Protein AF-A0A8H4RLB7-F1 (afdb_monomer)

Solvent-accessible surface area (backbone atoms only — not comparable to full-atom values): 8822 Å² total; per-residue (Å²): 132,84,79,80,75,86,75,84,78,80,78,77,74,73,74,80,73,88,63,70,92,77,76,86,76,58,80,71,75,76,51,73,96,65,85,70,62,65,67,68,67,42,69,56,89,73,98,67,77,95,64,56,72,68,59,51,50,52,48,21,56,51,44,59,72,72,59,52,53,87,44,74,44,78,42,74,79,39,52,44,62,87,58,67,42,89,83,70,60,84,34,57,24,38,35,31,18,66,37,64,76,37,45,75,58,24,92,67,62,70,45,76,45,73,51,58,54,92,83,51,73,74,62,85,87,59,83,74,80,79,80,126

Secondary structure (DSSP, 8-state):
-PP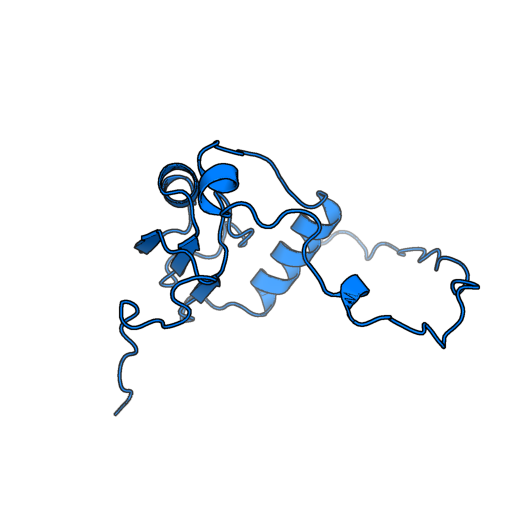PPPP-----PPP---S-S-----GGGGS-S--S-HHHHHTS-----SS-HHHHHHHHHHHHHH--TT--EEEES--S-----TT--S--EEEEES-HHHHTT-TT-SEEEE--TTT----TTS------

Nearest PDB structures (foldseek):
  8ys9-assembly2_B  TM=5.526E-01  e=8.013E-02 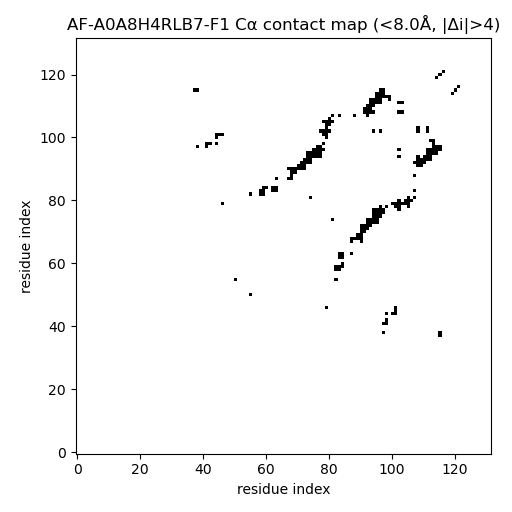 Rubellimicrobium thermophilum DSM 16684
  8ys9-assembly1_A  TM=5.184E-01  e=1.266E-01  Rubellimicrobium thermophilum DSM 16684
  3q87-assembly1_B  TM=6.410E-01  e=2.562E+00  Encephalitozoon cuniculi
  1r8y-assembly1_A  TM=4.074E-01  e=5.335E-01  Mus musculus
  4hg2-assembly1_A  TM=5.159E-01  e=1.518E+00  Anaeromyxobacter dehalogenans 2CP-C

Foldseek 3Di:
DDDDPDDPPPPPPDPDPPDDPDDDDDPCNPPDPDPDDCLVVQVDADPDDPDDPVVLVVVQVVCVVPPDLAAAEEAEQDFLEPSHHPPNPHHAYEYEHQYPVGVVNYPRHPYYDHDDCVVPVDDPVDDDPPPD

Sequence (132 aa):
MPSPPPQNIKINLLPRPLYSTNITYNPSSFSRIDETSDAAWYSQLRFVQHIDDGAISALKSYYSEIIKSYHRVLDLCSCWVSRLPPSLKSSTMIEIGMNARELEKNPHLAKFFVKDLNLNPEFKEIETEKHG

Mean predicted aligned error: 9.93 Å

pLDDT: mean 83.25, std 13.04, range [37.25, 95.06]

Organism: NCBI:txid354080

Structure (mmCIF, N/CA/C/O backbone):
data_AF-A0A8H4RLB7-F1
#
_entry.id   AF-A0A8H4RLB7-F1
#
loop_
_atom_site.group_PDB
_atom_site.id
_atom_site.type_symbol
_atom_site.label_atom_id
_atom_site.label_alt_id
_atom_site.label_comp_id
_atom_site.label_asym_id
_atom_site.label_entity_id
_atom_site.label_seq_id
_atom_site.pdbx_PDB_ins_code
_atom_site.Cartn_x
_atom_site.Cartn_y
_atom_site.Cartn_z
_atom_site.occupancy
_atom_site.B_iso_or_equiv
_atom_site.auth_seq_id
_atom_site.auth_comp_id
_atom_site.auth_asym_id
_atom_site.auth_atom_id
_atom_site.pdbx_PDB_model_num
ATOM 1 N N . MET A 1 1 ? -5.150 -7.156 33.703 1.00 45.84 1 MET A N 1
ATOM 2 C CA . MET A 1 1 ? -3.912 -7.963 33.635 1.00 45.84 1 MET A CA 1
ATOM 3 C C . MET A 1 1 ? -2.726 -7.012 33.663 1.00 45.84 1 MET A C 1
ATOM 5 O O . MET A 1 1 ? -2.854 -5.957 33.050 1.00 45.84 1 MET A O 1
ATOM 9 N N . PRO A 1 2 ? -1.635 -7.318 34.381 1.00 52.47 2 PRO A N 1
ATOM 10 C CA . PRO A 1 2 ? -0.442 -6.481 34.356 1.00 52.47 2 PRO A CA 1
ATOM 11 C C . PRO A 1 2 ? 0.256 -6.590 32.994 1.00 52.47 2 PRO A C 1
ATOM 13 O O . PRO A 1 2 ? 0.268 -7.658 32.381 1.00 52.47 2 PRO A O 1
ATOM 16 N N . SER A 1 3 ? 0.799 -5.473 32.516 1.00 49.44 3 SER A N 1
ATOM 17 C CA . SER A 1 3 ? 1.577 -5.391 31.278 1.00 49.44 3 SER A CA 1
ATOM 18 C C . SER A 1 3 ? 2.812 -6.296 31.366 1.00 49.44 3 SER A C 1
ATOM 20 O O . SER A 1 3 ? 3.439 -6.340 32.430 1.00 49.44 3 SER A O 1
ATOM 22 N N . PRO A 1 4 ? 3.200 -7.001 30.288 1.00 57.47 4 PRO A N 1
ATOM 23 C CA . PRO A 1 4 ? 4.461 -7.725 30.283 1.00 57.47 4 PRO A CA 1
ATOM 24 C C . PRO A 1 4 ? 5.627 -6.738 30.474 1.00 57.47 4 PRO A C 1
ATOM 26 O O . PRO A 1 4 ? 5.555 -5.603 29.991 1.00 57.47 4 PRO A O 1
ATOM 29 N N . PRO A 1 5 ? 6.689 -7.138 31.194 1.00 58.44 5 PRO A N 1
ATOM 30 C CA . PRO A 1 5 ? 7.851 -6.288 31.403 1.00 58.44 5 PRO A CA 1
ATOM 31 C C . PRO A 1 5 ? 8.516 -5.948 30.059 1.00 58.44 5 PRO A C 1
ATOM 33 O O . PRO A 1 5 ? 8.471 -6.766 29.133 1.00 58.44 5 PRO A O 1
ATOM 36 N N . PRO A 1 6 ? 9.141 -4.762 29.935 1.00 55.97 6 PRO A N 1
ATOM 37 C CA . PRO A 1 6 ? 9.839 -4.372 28.718 1.00 55.97 6 PRO A CA 1
ATOM 38 C C . PRO A 1 6 ? 10.917 -5.409 28.394 1.00 55.97 6 PRO A C 1
ATOM 40 O O . PRO A 1 6 ? 11.804 -5.686 29.203 1.00 55.97 6 PRO A O 1
ATOM 43 N N . GLN A 1 7 ? 10.813 -6.020 27.215 1.00 67.94 7 GLN A N 1
ATOM 44 C CA . GLN A 1 7 ? 11.820 -6.960 26.746 1.00 67.94 7 GLN A CA 1
ATOM 45 C C . GLN A 1 7 ? 13.086 -6.187 26.384 1.00 67.94 7 GLN A C 1
ATOM 47 O O . GLN A 1 7 ? 13.047 -5.215 25.632 1.00 67.94 7 GLN A O 1
ATOM 52 N N . ASN A 1 8 ? 14.220 -6.634 26.918 1.00 61.41 8 ASN A N 1
ATOM 53 C CA . ASN A 1 8 ? 15.531 -6.105 26.573 1.00 61.41 8 ASN A CA 1
ATOM 54 C C . ASN A 1 8 ? 15.884 -6.587 25.155 1.00 61.41 8 ASN A C 1
ATOM 56 O O . ASN A 1 8 ? 16.453 -7.666 24.977 1.00 61.41 8 ASN A O 1
ATOM 60 N N . ILE A 1 9 ? 15.476 -5.827 24.135 1.00 66.81 9 ILE A N 1
ATOM 61 C CA . ILE A 1 9 ? 15.774 -6.144 22.736 1.00 66.81 9 ILE A CA 1
ATOM 62 C C . ILE A 1 9 ? 17.279 -5.977 22.545 1.00 66.81 9 ILE A C 1
ATOM 64 O O . ILE A 1 9 ? 17.805 -4.867 22.467 1.00 66.81 9 ILE A O 1
ATOM 68 N N . LYS A 1 10 ? 17.993 -7.099 22.479 1.00 62.81 10 LYS A N 1
ATOM 69 C CA . LYS A 1 10 ? 19.412 -7.111 22.142 1.00 62.81 10 LYS A CA 1
ATOM 70 C C . LYS A 1 10 ? 19.534 -6.844 20.642 1.00 62.81 10 LYS A C 1
ATOM 72 O O . LYS A 1 10 ? 19.401 -7.756 19.830 1.00 62.81 10 LYS A O 1
ATOM 77 N N . ILE A 1 11 ? 19.725 -5.579 20.275 1.00 66.31 11 ILE A N 1
ATOM 78 C CA . ILE A 1 11 ? 19.933 -5.183 18.882 1.00 66.31 11 ILE A CA 1
ATOM 79 C C . ILE A 1 11 ? 21.322 -5.674 18.467 1.00 66.31 11 ILE A C 1
ATOM 81 O O . ILE A 1 11 ? 22.336 -5.038 18.751 1.00 66.31 11 ILE A O 1
ATOM 85 N N . ASN A 1 12 ? 21.377 -6.823 17.797 1.00 65.75 12 ASN A N 1
ATOM 86 C CA . ASN A 1 12 ? 22.564 -7.227 17.055 1.00 65.75 12 ASN A CA 1
ATOM 87 C C . ASN A 1 12 ? 22.601 -6.392 15.776 1.00 65.75 12 ASN A C 1
ATOM 89 O O . ASN A 1 12 ? 22.102 -6.817 14.734 1.00 65.75 12 ASN A O 1
ATOM 93 N N . LEU A 1 13 ? 23.141 -5.176 15.876 1.00 65.75 13 LEU A N 1
ATOM 94 C CA . LEU A 1 13 ? 23.435 -4.375 14.696 1.00 65.75 13 LEU A CA 1
ATOM 95 C C . LEU A 1 13 ? 24.331 -5.221 13.793 1.00 65.75 13 LEU A C 1
ATOM 97 O O . LEU A 1 13 ? 25.408 -5.654 14.210 1.00 65.75 13 LEU A O 1
ATOM 101 N N . LEU A 1 14 ? 23.872 -5.478 12.567 1.00 69.06 14 LEU A N 1
ATOM 102 C CA . LEU A 1 14 ? 24.756 -6.020 11.547 1.00 69.06 14 LEU A CA 1
ATOM 103 C C . LEU A 1 14 ? 25.980 -5.090 11.467 1.00 69.06 14 LEU A C 1
ATOM 105 O O . LEU A 1 14 ? 25.807 -3.866 11.553 1.00 69.06 14 LEU A O 1
ATOM 109 N N . PRO A 1 15 ? 27.209 -5.630 11.342 1.00 72.44 15 PRO A N 1
ATOM 110 C CA . PRO A 1 15 ? 28.388 -4.808 11.119 1.00 72.44 15 PRO A CA 1
ATOM 111 C C . PRO A 1 15 ? 28.085 -3.837 9.986 1.00 72.44 15 PRO A C 1
ATOM 113 O O . PRO A 1 15 ? 27.475 -4.240 8.991 1.00 72.44 15 PRO A O 1
ATOM 116 N N . ARG A 1 16 ? 28.473 -2.564 10.152 1.00 66.62 16 ARG A N 1
ATOM 117 C CA . ARG A 1 16 ? 28.280 -1.548 9.114 1.00 66.62 16 ARG A CA 1
ATOM 118 C C . ARG A 1 16 ? 28.704 -2.165 7.778 1.00 66.62 16 ARG A C 1
ATOM 120 O O . ARG A 1 16 ? 29.844 -2.632 7.700 1.00 66.62 16 ARG A O 1
ATOM 127 N N . PRO A 1 17 ? 27.815 -2.219 6.772 1.00 66.88 17 PRO A N 1
ATOM 128 C CA . PRO A 1 17 ? 28.145 -2.867 5.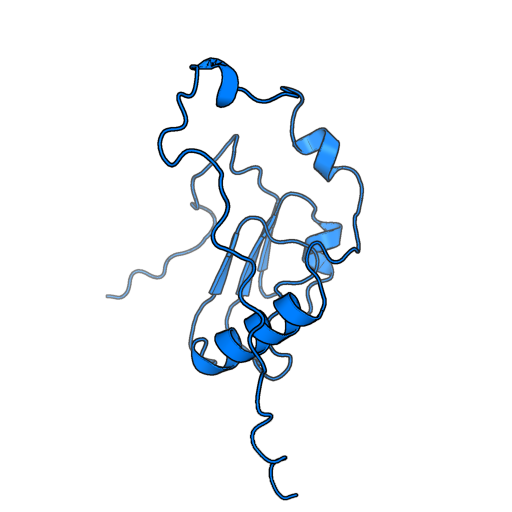521 1.00 66.88 17 PRO A CA 1
ATOM 129 C C . PRO A 1 17 ? 29.446 -2.281 4.977 1.00 66.88 17 PRO A C 1
ATOM 131 O O . PRO A 1 17 ? 29.576 -1.063 4.865 1.00 66.88 17 PRO A O 1
ATOM 134 N N . LEU A 1 18 ? 30.400 -3.148 4.632 1.00 68.62 18 LEU A N 1
ATOM 135 C CA . LEU A 1 18 ? 31.656 -2.760 3.980 1.00 68.62 18 LEU A CA 1
ATOM 136 C C . LEU A 1 18 ? 31.439 -2.342 2.512 1.00 68.62 18 LEU A C 1
ATOM 138 O O . LEU A 1 18 ? 32.399 -2.212 1.756 1.00 68.62 18 LEU A O 1
ATOM 142 N N . TYR A 1 19 ? 30.185 -2.162 2.088 1.00 67.94 19 TYR A N 1
ATOM 143 C CA . TYR A 1 19 ? 29.861 -1.650 0.766 1.00 67.94 19 TYR A CA 1
ATOM 144 C C . TYR A 1 19 ? 30.392 -0.224 0.629 1.00 67.94 19 TYR A C 1
ATOM 146 O O . TYR A 1 19 ? 30.288 0.591 1.549 1.00 67.94 19 TYR A O 1
ATOM 154 N N . SER A 1 20 ? 30.963 0.070 -0.538 1.00 70.38 20 SER A N 1
ATOM 155 C CA . SER A 1 20 ? 31.378 1.425 -0.890 1.00 70.38 20 SER A CA 1
ATOM 156 C C . SER A 1 20 ? 30.215 2.394 -0.677 1.00 70.38 20 SER A C 1
ATOM 158 O O . SER A 1 20 ? 29.111 2.164 -1.167 1.00 70.38 20 SER A O 1
ATOM 160 N N . THR A 1 21 ? 30.464 3.501 0.023 1.00 73.19 21 THR A N 1
ATOM 161 C CA . THR A 1 21 ? 29.492 4.599 0.144 1.00 73.19 21 THR A CA 1
ATOM 162 C C . THR A 1 21 ? 29.322 5.361 -1.169 1.00 73.19 21 THR A C 1
ATOM 164 O O . THR A 1 21 ? 28.343 6.081 -1.333 1.00 73.19 21 THR A O 1
ATOM 167 N N . ASN A 1 22 ? 30.262 5.196 -2.102 1.00 78.94 22 ASN A N 1
ATOM 168 C CA . ASN A 1 22 ? 30.175 5.714 -3.459 1.00 78.94 22 ASN A CA 1
ATOM 169 C C . ASN A 1 22 ? 29.765 4.574 -4.387 1.00 78.94 22 ASN A C 1
ATOM 171 O O . ASN A 1 22 ? 30.587 3.724 -4.741 1.00 78.94 22 ASN A O 1
ATOM 175 N N . ILE A 1 23 ? 28.488 4.553 -4.754 1.00 82.31 23 ILE A N 1
ATOM 176 C CA . ILE A 1 23 ? 27.963 3.665 -5.786 1.00 82.31 23 ILE A CA 1
ATOM 177 C C . ILE A 1 23 ? 27.787 4.511 -7.044 1.00 82.31 23 ILE A C 1
ATOM 179 O O . ILE A 1 23 ? 26.992 5.449 -7.061 1.00 82.31 23 ILE A O 1
ATOM 183 N N . THR A 1 24 ? 28.548 4.198 -8.091 1.00 87.69 24 THR A N 1
ATOM 184 C CA . THR A 1 24 ? 28.361 4.817 -9.406 1.00 87.69 24 THR A CA 1
ATOM 185 C C . THR A 1 24 ? 27.291 4.037 -10.152 1.00 87.69 24 THR A C 1
ATOM 187 O O . THR A 1 24 ? 27.521 2.898 -10.554 1.00 87.69 24 THR A O 1
ATOM 190 N N . TYR A 1 25 ? 26.127 4.647 -10.345 1.00 88.62 25 TYR A N 1
ATOM 191 C CA . TYR A 1 25 ? 25.055 4.070 -11.150 1.00 88.62 25 TYR A CA 1
ATOM 192 C C . TYR A 1 25 ? 25.214 4.495 -12.610 1.00 88.62 25 TYR A C 1
ATOM 194 O O . TYR A 1 25 ? 25.462 5.666 -12.900 1.00 88.62 25 TYR A O 1
ATOM 202 N N . ASN A 1 26 ? 25.058 3.552 -13.536 1.00 92.31 26 ASN A N 1
ATOM 203 C CA . ASN A 1 26 ? 24.853 3.893 -14.943 1.00 92.31 26 ASN A CA 1
ATOM 204 C C . ASN A 1 26 ? 23.357 4.209 -15.173 1.00 92.31 26 ASN A C 1
ATOM 206 O O . ASN A 1 26 ? 22.517 3.764 -14.388 1.00 92.31 26 ASN A O 1
ATOM 210 N N . PRO A 1 27 ? 22.983 4.947 -16.233 1.00 91.88 27 PRO A N 1
ATOM 211 C CA . PRO A 1 27 ? 21.574 5.223 -16.519 1.00 91.88 27 PRO A CA 1
ATOM 212 C C . PRO A 1 27 ? 20.705 3.962 -16.635 1.00 91.88 27 PRO A C 1
ATOM 214 O O . PRO A 1 27 ? 19.566 3.964 -16.178 1.00 91.88 27 PRO A O 1
ATOM 217 N N . SER A 1 28 ? 21.251 2.863 -17.167 1.00 91.44 28 SER A N 1
ATOM 218 C CA . SER A 1 28 ? 20.534 1.589 -17.292 1.00 91.44 28 SER A CA 1
ATOM 219 C C . SER A 1 28 ? 20.294 0.872 -15.958 1.00 91.44 28 SER A C 1
ATOM 221 O O . SER A 1 28 ? 19.462 -0.025 -15.903 1.00 91.44 28 SER A O 1
ATOM 223 N N . SER A 1 29 ? 20.941 1.289 -14.862 1.00 91.12 29 SER A N 1
ATOM 224 C CA . SER A 1 29 ? 20.692 0.768 -13.507 1.00 91.12 29 SER A CA 1
ATOM 225 C C . SER A 1 29 ? 19.302 1.150 -13.000 1.00 91.12 29 SER A C 1
ATOM 227 O O . SER A 1 29 ? 18.818 0.564 -12.037 1.00 91.12 29 SER A O 1
ATOM 229 N N . PHE A 1 30 ? 18.676 2.140 -13.641 1.00 91.12 30 PHE A N 1
ATOM 230 C CA . PHE A 1 30 ? 17.332 2.620 -13.337 1.00 91.12 30 PHE A CA 1
ATOM 231 C C . PHE A 1 30 ? 16.290 2.152 -14.362 1.00 91.12 30 PHE A C 1
ATOM 233 O O . PHE A 1 30 ? 15.118 2.504 -14.241 1.00 91.12 30 PHE A O 1
ATOM 240 N N . SER A 1 31 ? 16.698 1.381 -15.375 1.00 92.00 31 SER A N 1
ATOM 241 C CA . SER A 1 31 ? 15.777 0.768 -16.333 1.00 92.00 31 SER A CA 1
ATOM 242 C C . SER A 1 31 ? 15.092 -0.447 -15.714 1.00 92.00 31 SER A C 1
ATOM 244 O O . SER A 1 31 ? 15.671 -1.135 -14.867 1.00 92.00 31 SER A O 1
ATOM 246 N N . ARG A 1 32 ? 13.860 -0.740 -16.146 1.00 90.12 32 ARG A N 1
ATOM 247 C CA . ARG A 1 32 ? 13.192 -1.972 -15.731 1.00 90.12 32 ARG A CA 1
ATOM 248 C C . ARG A 1 32 ? 13.887 -3.153 -16.408 1.00 90.12 32 ARG A C 1
ATOM 250 O O . ARG A 1 32 ? 14.282 -3.086 -17.568 1.00 90.12 32 ARG A O 1
ATOM 257 N N . ILE A 1 33 ? 14.040 -4.249 -15.670 1.00 91.88 33 ILE A N 1
ATOM 258 C CA . ILE A 1 33 ? 14.502 -5.524 -16.246 1.00 91.88 33 ILE A CA 1
ATOM 259 C C . ILE A 1 33 ? 13.404 -6.123 -17.139 1.00 91.88 33 ILE A C 1
ATOM 261 O O . ILE A 1 33 ? 13.696 -6.839 -18.093 1.00 91.88 33 ILE A O 1
ATOM 265 N N . ASP A 1 34 ? 12.150 -5.804 -16.827 1.00 92.31 34 ASP A N 1
ATOM 266 C CA . ASP A 1 34 ? 10.957 -6.246 -17.529 1.00 92.31 34 ASP A CA 1
ATOM 267 C C . ASP A 1 34 ? 10.072 -5.029 -17.836 1.00 92.31 34 ASP A C 1
ATOM 269 O O . ASP A 1 34 ? 9.606 -4.342 -16.927 1.00 92.31 34 ASP A O 1
ATOM 273 N N . GLU A 1 35 ? 9.886 -4.750 -19.125 1.00 92.19 35 GLU A N 1
ATOM 274 C CA . GLU A 1 35 ? 9.049 -3.656 -19.639 1.00 92.19 35 GLU A CA 1
ATOM 275 C C . GLU A 1 35 ? 7.616 -4.126 -19.961 1.00 92.19 35 GLU A C 1
ATOM 277 O O . GLU A 1 35 ? 6.828 -3.385 -20.554 1.00 92.19 35 GLU A O 1
ATOM 282 N N . THR A 1 36 ? 7.256 -5.372 -19.623 1.00 93.38 36 THR A N 1
ATOM 283 C CA . THR A 1 36 ? 5.877 -5.842 -19.777 1.00 93.38 36 THR A CA 1
ATOM 284 C C . THR A 1 36 ? 4.927 -5.062 -18.869 1.00 93.38 36 THR A C 1
ATOM 286 O O . THR A 1 36 ? 5.303 -4.496 -17.845 1.00 93.38 36 THR A O 1
ATOM 289 N N . SER A 1 37 ? 3.657 -4.998 -19.271 1.00 92.81 37 SER A N 1
ATOM 290 C CA . SER A 1 37 ? 2.648 -4.269 -18.506 1.00 92.81 37 SER A CA 1
ATOM 291 C C . SER A 1 37 ? 2.414 -4.915 -17.141 1.00 92.81 37 SER A C 1
ATOM 293 O O . SER A 1 37 ? 2.091 -6.103 -17.058 1.00 92.81 37 SER A O 1
ATOM 295 N N . ASP A 1 38 ? 2.432 -4.093 -16.090 1.00 90.56 38 ASP A N 1
ATOM 296 C CA . ASP A 1 38 ? 2.089 -4.494 -14.723 1.00 90.56 38 ASP A CA 1
ATOM 297 C C . ASP A 1 38 ? 0.703 -5.177 -14.654 1.00 90.56 38 ASP A C 1
ATOM 299 O O . ASP A 1 38 ? 0.489 -6.075 -13.840 1.00 90.56 38 ASP A O 1
ATOM 303 N N . ALA A 1 39 ? -0.236 -4.848 -15.553 1.00 91.81 39 ALA A N 1
ATOM 304 C CA . ALA A 1 39 ? -1.545 -5.503 -15.627 1.00 91.81 39 ALA A CA 1
ATOM 305 C C . ALA A 1 39 ? -1.447 -7.031 -15.808 1.00 91.81 39 ALA A C 1
ATOM 307 O O . ALA A 1 39 ? -2.252 -7.773 -15.241 1.00 91.81 39 ALA A O 1
ATOM 308 N N . ALA A 1 40 ? -0.446 -7.519 -16.550 1.00 92.19 40 ALA A N 1
ATOM 309 C CA . ALA A 1 40 ? -0.206 -8.953 -16.691 1.00 92.19 40 ALA A CA 1
ATOM 310 C C . ALA A 1 40 ? 0.192 -9.570 -15.344 1.00 92.19 40 ALA A C 1
ATOM 312 O O . ALA A 1 40 ? -0.351 -10.606 -14.951 1.00 92.19 40 ALA A O 1
ATOM 313 N N . TRP A 1 41 ? 1.068 -8.896 -14.596 1.00 88.94 41 TRP A N 1
ATOM 314 C CA . TRP A 1 41 ? 1.485 -9.324 -13.266 1.00 88.94 41 TRP A CA 1
ATOM 315 C C . TRP A 1 41 ? 0.312 -9.367 -12.280 1.00 88.94 41 TRP A C 1
ATOM 317 O O . TRP A 1 41 ? 0.149 -10.369 -11.581 1.00 88.94 41 TRP A O 1
ATOM 327 N N . TYR A 1 42 ? -0.533 -8.333 -12.250 1.00 90.31 42 TYR A N 1
ATOM 328 C CA . TYR A 1 42 ? -1.676 -8.222 -11.330 1.00 90.31 42 TYR A CA 1
ATOM 329 C C . TYR A 1 42 ? -2.924 -9.013 -11.756 1.00 90.31 42 TYR A C 1
ATOM 331 O O . TYR A 1 42 ? -3.894 -9.080 -11.000 1.00 90.31 42 TYR A O 1
ATOM 339 N N . SER A 1 43 ? -2.907 -9.671 -12.920 1.00 90.25 43 SER A N 1
ATOM 340 C CA . SER A 1 43 ? -3.999 -10.557 -13.357 1.00 90.25 43 SER A CA 1
ATOM 341 C C . SER A 1 43 ? -4.173 -11.794 -12.462 1.00 90.25 43 SER A C 1
ATOM 343 O O . SER A 1 43 ? -5.273 -12.337 -12.344 1.00 90.25 43 SER A O 1
ATOM 345 N N . GLN A 1 44 ? -3.092 -12.231 -11.809 1.00 90.69 44 GLN A N 1
ATOM 346 C CA . GLN A 1 44 ? -3.075 -13.371 -10.896 1.00 90.69 44 GLN A CA 1
ATOM 347 C C . GLN A 1 44 ? -3.279 -12.911 -9.452 1.00 90.69 44 GLN A C 1
ATOM 349 O O . GLN A 1 44 ? -2.573 -12.024 -8.973 1.00 90.69 44 GLN A O 1
ATOM 354 N N . LEU A 1 45 ? -4.206 -13.567 -8.750 1.00 89.62 45 LEU A N 1
ATOM 355 C CA . LEU A 1 45 ? -4.481 -13.313 -7.335 1.00 89.62 45 LEU A CA 1
ATOM 356 C C . LEU A 1 45 ? -3.327 -13.794 -6.461 1.00 89.62 45 LEU A C 1
ATOM 358 O O . LEU A 1 45 ? -2.863 -14.926 -6.600 1.00 89.62 45 LEU A O 1
ATOM 362 N N . ARG A 1 46 ? -2.919 -12.967 -5.505 1.00 86.62 46 ARG A N 1
ATOM 363 C CA . ARG A 1 46 ? -1.871 -13.271 -4.536 1.00 86.62 46 ARG A CA 1
ATOM 364 C C . ARG A 1 46 ? -2.345 -12.937 -3.128 1.00 86.62 46 ARG A C 1
ATOM 366 O O . ARG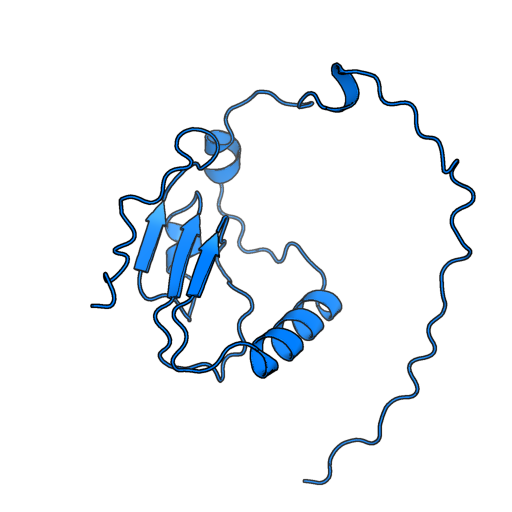 A 1 46 ? -2.073 -11.875 -2.577 1.00 86.62 46 ARG A O 1
ATOM 373 N N . PHE A 1 47 ? -2.985 -13.914 -2.492 1.00 85.31 47 PHE A N 1
ATOM 374 C CA . PHE A 1 47 ? -3.320 -13.857 -1.067 1.00 85.31 47 PHE A CA 1
ATOM 375 C C . PHE A 1 47 ? -2.115 -14.225 -0.194 1.00 85.31 47 PHE A C 1
ATOM 377 O O . PHE A 1 47 ? -2.138 -15.199 0.556 1.00 85.31 47 PHE A O 1
ATOM 384 N N . VAL A 1 48 ? -1.031 -13.465 -0.338 1.00 85.81 48 VAL A N 1
ATOM 385 C CA . VAL A 1 48 ? 0.222 -13.664 0.399 1.00 85.81 48 VAL A CA 1
ATOM 386 C C . VAL A 1 48 ? 0.576 -12.421 1.200 1.00 85.81 48 VAL A C 1
ATOM 388 O O . VAL A 1 48 ? 0.124 -11.317 0.896 1.00 85.81 48 VAL A O 1
ATOM 391 N N . GLN A 1 49 ? 1.398 -12.603 2.230 1.00 85.75 49 GLN A N 1
ATOM 392 C CA . GLN A 1 49 ? 2.068 -11.493 2.893 1.00 85.75 49 GLN A CA 1
ATOM 393 C C . GLN A 1 49 ? 3.396 -11.227 2.184 1.00 85.75 49 GLN A C 1
ATOM 395 O O . GLN A 1 49 ? 4.195 -12.139 1.993 1.00 85.75 49 GLN A O 1
ATOM 400 N N . HIS A 1 50 ? 3.624 -9.976 1.790 1.00 86.56 50 HIS A N 1
ATOM 401 C CA . HIS A 1 50 ? 4.859 -9.548 1.118 1.00 86.56 50 HIS A CA 1
ATOM 402 C C . HIS A 1 50 ? 5.965 -9.105 2.086 1.00 86.56 50 HIS A C 1
ATOM 404 O O . HIS A 1 50 ? 7.060 -8.762 1.653 1.00 86.56 50 HIS A O 1
ATOM 410 N N . ILE A 1 51 ? 5.672 -9.095 3.385 1.00 90.19 51 ILE A N 1
ATOM 411 C CA . ILE A 1 51 ? 6.592 -8.744 4.466 1.00 90.19 51 ILE A CA 1
ATOM 412 C C . ILE A 1 51 ? 6.429 -9.755 5.603 1.00 90.19 51 ILE A C 1
ATOM 414 O O . ILE A 1 51 ? 5.379 -10.391 5.712 1.00 90.19 51 ILE A O 1
ATOM 418 N N . ASP A 1 52 ? 7.459 -9.908 6.430 1.00 92.94 52 ASP A N 1
ATOM 419 C CA . ASP A 1 52 ? 7.445 -10.843 7.553 1.00 92.94 52 ASP A CA 1
ATOM 420 C C . ASP A 1 52 ? 6.538 -10.384 8.709 1.00 92.94 52 ASP A C 1
ATOM 422 O O . ASP A 1 52 ? 6.143 -9.219 8.815 1.00 92.94 52 ASP A O 1
ATOM 426 N N . ASP A 1 53 ? 6.227 -11.316 9.611 1.00 92.50 53 ASP A N 1
ATOM 427 C CA . ASP A 1 53 ? 5.331 -11.084 10.747 1.00 92.50 53 ASP A CA 1
ATOM 428 C C . ASP A 1 53 ? 5.833 -9.993 11.707 1.00 92.50 53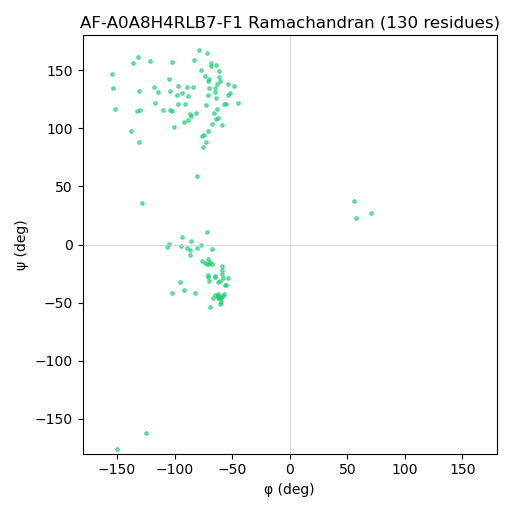 ASP A C 1
ATOM 430 O O . ASP A 1 53 ? 5.025 -9.268 12.297 1.00 92.50 53 ASP A O 1
ATOM 434 N N . GLY A 1 54 ? 7.153 -9.836 11.851 1.00 93.50 54 GLY A N 1
ATOM 435 C CA . GLY A 1 54 ? 7.756 -8.795 12.679 1.00 93.50 54 GLY A CA 1
ATOM 436 C C . GLY A 1 54 ? 7.491 -7.407 12.103 1.00 93.50 54 GLY A C 1
ATOM 437 O O . GLY A 1 54 ? 7.031 -6.514 12.820 1.00 93.50 54 GLY A O 1
ATOM 438 N N . ALA A 1 55 ? 7.690 -7.245 10.794 1.00 93.31 55 ALA A N 1
ATOM 439 C CA . ALA A 1 55 ? 7.359 -6.021 10.073 1.00 93.31 55 ALA A CA 1
ATOM 440 C C . ALA A 1 55 ? 5.850 -5.714 10.125 1.00 93.31 55 ALA A C 1
ATOM 442 O O . ALA A 1 55 ? 5.460 -4.574 10.389 1.00 93.31 55 ALA A O 1
ATOM 443 N N . ILE A 1 56 ? 4.988 -6.725 9.955 1.00 91.75 56 ILE A N 1
ATOM 444 C CA . ILE A 1 56 ? 3.528 -6.570 10.094 1.00 91.75 56 ILE A CA 1
ATOM 445 C C . ILE A 1 56 ? 3.163 -6.093 11.502 1.00 91.75 56 ILE A C 1
ATOM 447 O O . ILE A 1 56 ? 2.349 -5.180 11.652 1.00 91.75 56 ILE A O 1
ATOM 451 N N . SER A 1 57 ? 3.750 -6.699 12.537 1.00 92.44 57 SER A N 1
ATOM 452 C CA . SER A 1 57 ? 3.500 -6.314 13.926 1.00 92.44 57 SER A CA 1
ATOM 453 C C . SER A 1 57 ? 3.942 -4.877 14.195 1.00 92.44 57 SER A C 1
ATOM 455 O O . SER A 1 57 ? 3.197 -4.120 14.815 1.00 92.44 57 SER A O 1
ATOM 457 N N . ALA A 1 58 ? 5.121 -4.482 13.709 1.00 93.88 58 ALA A N 1
ATOM 458 C CA . ALA A 1 58 ? 5.633 -3.125 13.868 1.00 93.88 58 ALA A CA 1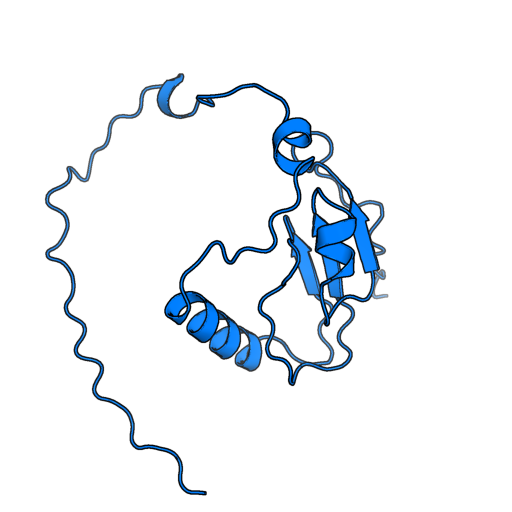
ATOM 459 C C . ALA A 1 58 ? 4.723 -2.087 13.188 1.00 93.88 58 ALA A C 1
ATOM 461 O O . ALA A 1 58 ? 4.382 -1.080 13.810 1.00 93.88 58 ALA A O 1
ATOM 462 N N . LEU A 1 59 ? 4.262 -2.360 11.959 1.00 92.56 59 LEU A N 1
ATOM 463 C CA . LEU A 1 59 ? 3.317 -1.492 11.247 1.00 92.56 59 LEU A CA 1
ATOM 464 C C . LEU A 1 59 ? 1.991 -1.352 11.995 1.00 92.56 59 LEU A C 1
ATOM 466 O O . LEU A 1 59 ? 1.512 -0.237 12.176 1.00 92.56 59 LEU A O 1
ATOM 470 N N . LYS A 1 60 ? 1.416 -2.459 12.481 1.00 91.50 60 LYS A N 1
ATOM 471 C CA . LYS A 1 60 ? 0.166 -2.427 13.257 1.00 91.50 60 LYS A CA 1
ATOM 472 C C . LYS A 1 60 ? 0.295 -1.585 14.522 1.00 91.50 60 LYS A C 1
ATOM 474 O O . LYS A 1 60 ? -0.593 -0.776 14.792 1.00 91.50 60 LYS A O 1
ATOM 479 N N . SER A 1 61 ? 1.385 -1.757 15.274 1.00 92.00 61 SER A N 1
ATOM 480 C CA . SER A 1 61 ? 1.660 -0.957 16.473 1.00 92.00 61 SER A CA 1
ATOM 481 C C . SER A 1 61 ? 1.771 0.523 16.122 1.00 92.00 61 SER A C 1
ATOM 483 O O . SER A 1 61 ? 1.036 1.336 16.678 1.00 92.00 61 SER A O 1
ATOM 485 N N . TYR A 1 62 ? 2.593 0.862 15.129 1.00 92.56 62 TYR A N 1
ATOM 486 C CA . TYR A 1 62 ? 2.775 2.245 14.699 1.00 92.56 62 TYR A CA 1
ATOM 487 C C . TYR A 1 62 ? 1.459 2.884 14.231 1.00 92.56 62 TYR A C 1
AT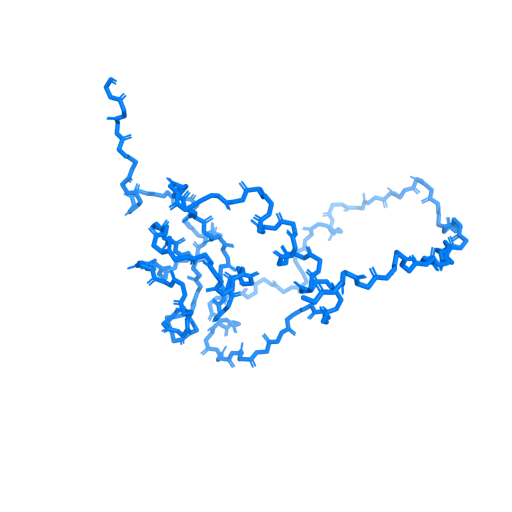OM 489 O O . TYR A 1 62 ? 1.070 3.949 14.709 1.00 92.56 62 TYR A O 1
ATOM 497 N N . TYR A 1 63 ? 0.708 2.208 13.359 1.00 91.00 63 TYR A N 1
ATOM 498 C CA . TYR A 1 63 ? -0.577 2.708 12.873 1.00 91.00 63 TYR A CA 1
ATOM 499 C C . TYR A 1 63 ? -1.618 2.869 13.980 1.00 91.00 63 TYR A C 1
ATOM 501 O O . TYR A 1 63 ? -2.404 3.810 13.918 1.00 91.00 63 TYR A O 1
ATOM 509 N N . SER A 1 64 ? -1.602 2.027 15.018 1.00 89.00 64 SER A N 1
ATOM 510 C CA . SER A 1 64 ? -2.493 2.194 16.175 1.00 89.00 64 SER A CA 1
ATOM 511 C C . SER A 1 64 ? -2.219 3.473 16.976 1.00 89.00 64 SER A C 1
ATOM 513 O O . SER A 1 64 ? -3.131 4.042 17.579 1.00 89.00 64 SER A O 1
ATOM 515 N N . GLU A 1 65 ? -0.979 3.961 16.950 1.00 91.19 65 GLU A N 1
ATOM 516 C CA . GLU A 1 65 ? -0.585 5.188 17.637 1.00 91.19 65 GLU A CA 1
ATOM 517 C C . GLU A 1 65 ? -0.936 6.432 16.824 1.00 91.19 65 GLU A C 1
ATOM 519 O O . GLU A 1 65 ? -1.429 7.412 17.390 1.00 91.19 65 GLU A O 1
ATOM 524 N N . ILE A 1 66 ? -0.715 6.399 15.507 1.00 91.31 66 ILE A N 1
ATOM 525 C CA . ILE A 1 66 ? -0.820 7.594 14.660 1.00 91.31 66 ILE A CA 1
ATOM 526 C C . ILE A 1 66 ? -2.180 7.753 13.971 1.00 91.31 66 ILE A C 1
ATOM 528 O O . ILE A 1 66 ? -2.637 8.880 13.776 1.00 91.31 66 ILE A O 1
ATOM 532 N N . ILE A 1 67 ? -2.865 6.659 13.625 1.00 88.69 67 ILE A N 1
ATOM 533 C CA . ILE A 1 67 ? -4.160 6.713 12.943 1.00 88.69 67 ILE A CA 1
ATOM 534 C C . ILE A 1 67 ? -5.270 6.728 13.990 1.00 88.69 67 ILE A C 1
ATOM 536 O O . ILE A 1 67 ? -5.401 5.824 14.813 1.00 88.69 67 ILE A O 1
ATOM 540 N N . LYS A 1 68 ? -6.083 7.784 13.963 1.00 86.88 68 LYS A N 1
ATOM 541 C CA . LYS A 1 68 ? -7.245 7.956 14.834 1.00 86.88 68 LYS A CA 1
ATOM 542 C C . LYS A 1 68 ? -8.518 7.631 14.065 1.00 86.88 68 LYS A C 1
ATOM 544 O O . LYS A 1 68 ? -8.547 7.724 12.842 1.00 86.88 68 LYS A O 1
ATOM 549 N N . SER A 1 69 ? -9.582 7.276 14.779 1.00 84.62 69 SER A N 1
ATOM 550 C CA . SER A 1 69 ? -10.862 6.865 14.178 1.00 84.62 69 SER A CA 1
ATOM 551 C C . SER A 1 69 ? -11.498 7.926 13.274 1.00 84.62 69 SER A C 1
ATOM 553 O O . SER A 1 69 ? -12.238 7.579 12.363 1.00 84.62 69 SER A O 1
ATOM 555 N N . TYR A 1 70 ? -11.197 9.207 13.500 1.00 84.50 70 TYR A N 1
ATOM 556 C CA . TYR A 1 70 ? -11.682 10.328 12.691 1.00 84.50 70 TYR A CA 1
ATOM 557 C C . TYR A 1 70 ? -10.806 10.637 11.466 1.00 84.50 70 TYR A C 1
ATOM 559 O O . TYR A 1 70 ? -11.149 11.517 10.678 1.00 84.50 70 TYR A O 1
ATOM 567 N N . HIS A 1 71 ? -9.667 9.960 11.288 1.00 87.69 71 HIS A N 1
ATOM 568 C CA . HIS A 1 71 ? -8.860 10.133 10.084 1.00 87.69 71 HIS A CA 1
ATOM 569 C C . HIS A 1 71 ? -9.533 9.462 8.886 1.00 87.69 71 HIS A C 1
ATOM 571 O O . HIS A 1 71 ? -10.138 8.399 9.001 1.00 87.69 71 HIS A O 1
ATOM 577 N N . ARG A 1 72 ? -9.381 10.071 7.711 1.00 87.44 72 ARG A N 1
ATOM 578 C CA . ARG A 1 72 ? -9.682 9.442 6.423 1.00 87.44 72 ARG A CA 1
ATOM 579 C C . ARG A 1 72 ? -8.367 8.922 5.854 1.00 87.44 72 ARG A C 1
ATOM 581 O O . ARG A 1 72 ? -7.389 9.664 5.822 1.00 87.44 72 ARG A O 1
ATOM 588 N N . VAL A 1 73 ? -8.333 7.657 5.452 1.00 88.75 73 VAL A N 1
ATOM 589 C CA . VAL A 1 73 ? -7.108 6.981 5.010 1.00 88.75 73 VAL A CA 1
ATOM 590 C C . VAL A 1 73 ? -7.233 6.633 3.534 1.00 88.75 73 VAL A C 1
ATOM 592 O O . VAL A 1 73 ? -8.238 6.064 3.111 1.00 88.75 73 VAL A O 1
ATOM 595 N N . LEU A 1 74 ? -6.203 6.976 2.766 1.00 91.25 74 LEU A N 1
ATOM 596 C CA . LEU A 1 74 ? -6.013 6.516 1.398 1.00 91.25 74 LEU A CA 1
ATOM 597 C C . LEU A 1 74 ? -4.820 5.560 1.375 1.00 91.25 74 LEU A C 1
ATOM 599 O O . LEU A 1 74 ? -3.699 5.977 1.661 1.00 91.25 74 LEU A O 1
ATOM 603 N N . ASP A 1 75 ? -5.072 4.298 1.049 1.00 91.19 75 ASP A N 1
ATOM 604 C CA . ASP A 1 75 ? -4.044 3.281 0.840 1.00 91.19 75 ASP A CA 1
ATOM 605 C C . ASP A 1 75 ? -3.756 3.153 -0.663 1.00 91.19 75 ASP A C 1
ATOM 607 O O . ASP A 1 75 ? -4.658 2.891 -1.465 1.00 91.19 75 ASP A O 1
ATOM 611 N N . LEU A 1 76 ? -2.504 3.393 -1.050 1.00 93.12 76 LEU A N 1
ATOM 612 C CA . LEU A 1 76 ? -2.047 3.382 -2.439 1.00 93.12 76 LEU A CA 1
ATOM 613 C C . LEU A 1 76 ? -1.247 2.116 -2.712 1.00 93.12 76 LEU A C 1
ATOM 615 O O . LEU A 1 76 ? -0.457 1.686 -1.875 1.00 93.12 76 LEU A O 1
ATOM 619 N N . CYS A 1 77 ? -1.408 1.560 -3.913 1.00 90.81 77 CYS A N 1
ATOM 620 C CA . CYS A 1 77 ? -0.842 0.257 -4.267 1.00 90.81 77 CYS A CA 1
ATOM 621 C C . CYS A 1 77 ? -1.295 -0.836 -3.283 1.00 90.81 77 CYS A C 1
ATOM 623 O O . CYS A 1 77 ? -0.522 -1.722 -2.909 1.00 90.81 77 CYS A O 1
ATOM 625 N N . SER A 1 78 ? -2.550 -0.734 -2.841 1.00 88.88 78 SER A N 1
ATOM 626 C CA . SER A 1 78 ? -3.127 -1.627 -1.854 1.00 88.88 78 SER A CA 1
ATOM 627 C C . SER A 1 78 ? -3.297 -3.036 -2.418 1.00 88.88 78 SER A C 1
ATOM 629 O O . SER A 1 78 ? -3.384 -3.264 -3.629 1.00 88.88 78 SER A O 1
ATOM 631 N N . CYS A 1 79 ? -3.334 -3.985 -1.494 1.00 86.31 79 CYS A N 1
ATOM 632 C CA . CYS A 1 79 ? -3.535 -5.403 -1.751 1.00 86.31 79 CYS A CA 1
ATOM 633 C C . CYS A 1 79 ? -4.723 -5.883 -0.912 1.00 86.31 79 CYS A C 1
ATOM 635 O O . CYS A 1 79 ? -5.496 -5.088 -0.391 1.00 86.31 79 CYS A O 1
ATOM 637 N N . TRP A 1 80 ? -4.853 -7.189 -0.707 1.00 88.25 80 TRP A N 1
ATOM 638 C CA . TRP A 1 80 ? -5.954 -7.751 0.075 1.00 88.25 80 TRP A CA 1
ATOM 639 C C . TRP A 1 80 ? -5.932 -7.425 1.584 1.00 88.25 80 TRP A C 1
ATOM 641 O O . TRP A 1 80 ? -6.846 -7.824 2.307 1.00 88.25 80 TRP A O 1
ATOM 651 N N . VAL A 1 81 ? -4.901 -6.729 2.085 1.00 86.44 81 VAL A N 1
ATOM 652 C CA . VAL A 1 81 ? -4.762 -6.361 3.503 1.00 86.44 81 VAL A CA 1
ATOM 653 C C . VAL A 1 81 ? -3.957 -5.065 3.716 1.00 86.44 81 VAL A C 1
ATOM 655 O O . VAL A 1 81 ? -2.746 -5.032 3.507 1.00 86.44 81 VAL A O 1
ATOM 658 N N . SER A 1 82 ? -4.592 -4.020 4.263 1.00 83.25 82 SER A N 1
ATOM 659 C CA . SER A 1 82 ? -3.938 -2.733 4.610 1.00 83.25 82 SER A CA 1
ATOM 660 C C . SER A 1 82 ? -3.098 -2.751 5.894 1.00 83.25 82 SER A C 1
ATOM 662 O O . SER A 1 82 ? -2.518 -1.741 6.283 1.00 83.25 82 SER A O 1
ATOM 664 N N . ARG A 1 83 ? -3.028 -3.891 6.598 1.00 87.38 83 ARG A N 1
ATOM 665 C CA . ARG A 1 83 ? -2.242 -4.080 7.842 1.00 87.38 83 ARG A CA 1
ATOM 666 C C . ARG A 1 83 ? -2.603 -3.101 8.967 1.00 87.38 83 ARG A C 1
ATOM 668 O O . ARG A 1 83 ? -1.814 -2.898 9.888 1.00 87.38 83 ARG A O 1
ATOM 675 N N . LEU A 1 84 ? -3.808 -2.544 8.932 1.00 86.12 84 LEU A N 1
ATOM 676 C CA . LEU A 1 84 ? -4.340 -1.752 10.029 1.00 86.12 84 LEU A CA 1
ATOM 677 C C . LEU A 1 84 ? -4.623 -2.620 11.266 1.00 86.12 84 LEU A C 1
ATOM 679 O O . LEU A 1 84 ? -4.851 -3.832 11.155 1.00 86.12 84 LEU A O 1
ATOM 683 N N . PRO A 1 85 ? -4.597 -2.022 12.470 1.00 83.50 85 PRO A N 1
ATOM 684 C CA . PRO A 1 85 ? -5.031 -2.711 13.671 1.00 83.50 85 PRO A CA 1
ATOM 685 C C . PRO A 1 85 ? -6.542 -3.017 13.590 1.00 83.50 85 PRO A C 1
ATOM 687 O O . PRO A 1 85 ? -7.329 -2.121 13.280 1.00 83.50 85 PRO A O 1
ATOM 690 N N . PRO A 1 86 ? -6.988 -4.240 13.946 1.00 81.12 86 PRO A N 1
ATOM 691 C CA . PRO A 1 86 ? -8.406 -4.622 13.886 1.00 81.12 86 PRO A CA 1
ATOM 692 C C . PRO A 1 86 ? -9.341 -3.753 14.742 1.00 81.12 86 PRO A C 1
ATOM 694 O O . PRO A 1 86 ? -10.548 -3.716 14.517 1.00 81.12 86 PRO A O 1
ATOM 697 N N . SER A 1 87 ? -8.795 -3.078 15.757 1.00 78.69 87 SER A N 1
ATOM 698 C CA . SER A 1 87 ? -9.526 -2.179 16.652 1.00 78.69 87 SER A CA 1
ATOM 699 C C . SER A 1 87 ? -9.901 -0.843 16.007 1.00 78.69 87 SER A C 1
ATOM 701 O O . SER A 1 87 ? -10.769 -0.149 16.540 1.00 78.69 87 SER A O 1
ATOM 703 N N . LEU A 1 88 ? -9.289 -0.478 14.876 1.00 78.31 88 LEU A N 1
ATOM 704 C CA . LEU A 1 88 ? -9.619 0.746 14.158 1.00 78.31 88 LEU A CA 1
ATOM 705 C C . LEU A 1 88 ? -10.932 0.548 13.390 1.00 78.31 88 LEU A C 1
ATOM 707 O O . LEU A 1 88 ? -10.959 0.029 12.274 1.00 78.31 88 LEU A O 1
ATOM 711 N N . LYS A 1 89 ? -12.039 0.936 14.030 1.00 67.25 89 LYS A N 1
ATOM 712 C CA . LYS A 1 89 ? -13.384 0.898 13.448 1.00 67.25 89 LYS A CA 1
ATOM 713 C C . LYS A 1 89 ? -13.767 2.270 12.886 1.00 67.25 89 LYS A C 1
ATOM 715 O O . LYS A 1 89 ? -13.626 3.275 13.576 1.00 67.25 89 LYS A O 1
ATOM 720 N N . SER A 1 90 ? -14.356 2.274 11.688 1.00 56.31 90 SER A N 1
ATOM 721 C CA . SER A 1 90 ? -15.125 3.392 11.112 1.00 56.31 90 SER A CA 1
ATOM 722 C C . SER A 1 90 ? -14.357 4.655 10.672 1.00 56.31 90 SER A C 1
ATOM 724 O O . SER A 1 90 ? -14.952 5.729 10.613 1.00 56.31 90 SER A O 1
ATOM 726 N N . SER A 1 91 ? -13.083 4.542 10.295 1.00 64.75 91 SER A N 1
ATOM 727 C CA . SER A 1 91 ? -12.416 5.547 9.450 1.00 64.75 91 SER A CA 1
ATOM 728 C C . SER A 1 91 ? -12.718 5.265 7.976 1.00 64.75 91 SER A C 1
ATOM 730 O O . SER A 1 91 ? -12.613 4.113 7.556 1.00 64.75 91 SER A O 1
ATOM 732 N N . THR A 1 92 ? -13.056 6.278 7.171 1.00 80.44 92 THR A N 1
ATOM 733 C CA . THR A 1 92 ? -13.208 6.099 5.715 1.00 80.44 92 THR A CA 1
ATOM 734 C C . THR A 1 92 ? -11.870 5.664 5.127 1.00 80.44 92 THR A C 1
ATOM 736 O O . THR A 1 92 ? -10.939 6.468 5.063 1.00 80.44 92 THR A O 1
ATOM 739 N N . MET A 1 93 ? -11.783 4.399 4.716 1.00 87.06 93 MET A N 1
ATOM 740 C CA . MET A 1 93 ? -10.627 3.825 4.038 1.00 87.06 93 MET A CA 1
ATOM 741 C C . MET A 1 93 ? -10.933 3.671 2.553 1.00 87.06 93 MET A C 1
ATOM 743 O O . MET A 1 93 ? -11.838 2.929 2.159 1.00 87.06 93 MET A O 1
ATOM 747 N N . ILE A 1 94 ? -10.183 4.418 1.750 1.00 91.75 94 ILE A N 1
ATOM 748 C CA . ILE A 1 94 ? -10.188 4.301 0.299 1.00 91.75 94 ILE A CA 1
ATOM 749 C C . ILE A 1 94 ? -8.923 3.562 -0.112 1.00 91.75 94 ILE A C 1
ATOM 751 O O . ILE A 1 94 ? -7.834 3.913 0.333 1.00 91.75 94 ILE A O 1
ATOM 755 N N . GLU A 1 95 ? -9.068 2.565 -0.971 1.00 92.44 95 GLU A N 1
ATOM 756 C CA . GLU A 1 95 ? -7.951 1.760 -1.456 1.00 92.44 95 GLU A CA 1
ATOM 757 C C . GLU A 1 95 ? -7.806 1.908 -2.971 1.00 92.44 95 GLU A C 1
ATOM 759 O O . GLU A 1 95 ? -8.789 1.866 -3.715 1.00 92.44 95 GLU A O 1
ATOM 764 N N . ILE A 1 96 ? -6.573 2.074 -3.442 1.00 94.88 96 ILE A N 1
ATOM 765 C CA . ILE A 1 96 ? -6.235 1.999 -4.862 1.00 94.88 96 ILE A CA 1
ATOM 766 C C . ILE A 1 96 ? -5.281 0.835 -5.062 1.00 94.88 96 ILE A C 1
ATOM 768 O O . ILE A 1 96 ? -4.187 0.827 -4.504 1.00 94.88 96 ILE A O 1
ATOM 772 N N . GLY A 1 97 ? -5.669 -0.114 -5.906 1.00 94.06 97 GLY A N 1
ATOM 773 C CA . GLY A 1 97 ? -4.826 -1.241 -6.292 1.00 94.06 97 GLY A CA 1
ATOM 774 C C . GLY A 1 97 ? -5.141 -1.716 -7.703 1.00 94.06 97 GLY A C 1
ATOM 775 O O . GLY A 1 97 ? -5.959 -1.127 -8.405 1.00 94.06 97 GLY A O 1
ATOM 776 N N . MET A 1 98 ? -4.497 -2.798 -8.131 1.00 95.06 98 MET A N 1
ATOM 777 C CA . MET A 1 98 ? -4.609 -3.287 -9.512 1.00 95.06 98 MET A CA 1
ATOM 778 C C . MET A 1 98 ? -5.445 -4.565 -9.656 1.00 95.06 98 MET A C 1
ATOM 780 O O . MET A 1 98 ? -5.687 -5.009 -10.776 1.00 95.06 98 MET A O 1
ATOM 784 N N . ASN A 1 99 ? -5.946 -5.134 -8.552 1.00 94.00 99 ASN A N 1
ATOM 785 C CA . ASN A 1 99 ? -6.777 -6.337 -8.576 1.00 94.00 99 ASN A CA 1
ATOM 786 C C . ASN A 1 99 ? -8.041 -6.191 -7.710 1.00 94.00 99 ASN A C 1
ATOM 788 O O . ASN A 1 99 ? -7.964 -6.123 -6.486 1.00 94.00 99 ASN A O 1
ATOM 792 N N . ALA A 1 100 ? -9.219 -6.202 -8.344 1.00 93.25 100 ALA A N 1
ATOM 793 C CA . ALA A 1 100 ? -10.504 -6.030 -7.656 1.00 93.25 100 ALA A CA 1
ATOM 794 C C . ALA A 1 100 ? -10.750 -7.074 -6.555 1.00 93.25 100 ALA A C 1
ATOM 796 O O . ALA A 1 100 ? -11.167 -6.732 -5.455 1.00 93.25 100 ALA A O 1
ATOM 797 N N . ARG A 1 101 ? -10.464 -8.350 -6.839 1.00 93.06 101 ARG A N 1
ATOM 798 C CA . ARG A 1 101 ? -10.756 -9.459 -5.916 1.00 93.06 101 ARG A CA 1
ATOM 799 C C . ARG A 1 101 ? -9.841 -9.458 -4.698 1.00 93.06 101 ARG A C 1
ATOM 801 O O . ARG A 1 101 ? -10.213 -10.014 -3.669 1.00 93.06 101 ARG A O 1
ATOM 808 N N . GLU A 1 102 ? -8.640 -8.901 -4.825 1.00 92.00 102 GLU A N 1
ATOM 809 C CA . GLU A 1 102 ? -7.771 -8.663 -3.676 1.00 92.00 102 GLU A CA 1
ATOM 810 C C . GLU A 1 102 ? -8.360 -7.556 -2.807 1.00 92.00 102 GLU A C 1
ATOM 812 O O . GLU A 1 102 ? -8.626 -7.800 -1.635 1.00 92.00 102 GLU A O 1
ATOM 817 N N . LEU A 1 103 ? -8.659 -6.396 -3.394 1.00 91.75 103 LEU A N 1
ATOM 818 C CA . LEU A 1 103 ? -9.194 -5.233 -2.676 1.00 91.75 103 LEU A CA 1
ATOM 819 C C . LEU A 1 103 ? -10.504 -5.555 -1.937 1.00 91.75 103 LEU A C 1
ATOM 821 O O . LEU A 1 103 ? -10.652 -5.228 -0.765 1.00 91.75 103 LEU A O 1
ATOM 825 N N . GLU A 1 104 ? -11.419 -6.300 -2.564 1.00 91.75 104 GLU A N 1
ATOM 826 C CA . GLU A 1 104 ? -12.686 -6.742 -1.955 1.00 91.75 104 GLU A CA 1
ATOM 827 C C . GLU A 1 104 ? -12.520 -7.582 -0.675 1.00 91.75 104 GLU A C 1
ATOM 829 O O . GLU A 1 104 ? -13.474 -7.740 0.090 1.00 91.75 104 GLU A O 1
ATOM 834 N N . LYS A 1 105 ? -11.338 -8.160 -0.428 1.00 89.56 105 LYS A N 1
ATOM 835 C CA . LYS A 1 105 ? -11.070 -8.966 0.772 1.00 89.56 105 LYS A CA 1
ATOM 836 C C . LYS A 1 105 ? -10.624 -8.143 1.974 1.00 89.56 105 LYS A C 1
ATOM 838 O O . LYS A 1 105 ? -10.554 -8.709 3.068 1.00 89.56 105 LYS A O 1
ATOM 843 N N . ASN A 1 106 ? -10.338 -6.856 1.805 1.00 86.00 106 ASN A N 1
ATOM 844 C CA . ASN A 1 106 ? -9.826 -6.042 2.891 1.00 86.00 106 ASN A CA 1
ATOM 845 C C . ASN A 1 106 ? -10.929 -5.738 3.927 1.00 86.00 106 ASN A C 1
ATOM 847 O O . ASN A 1 106 ? -11.942 -5.121 3.597 1.00 86.00 106 ASN A O 1
ATOM 851 N N . PRO A 1 107 ? -10.765 -6.147 5.199 1.00 81.88 107 PRO A N 1
ATOM 852 C CA . PRO A 1 107 ? -11.807 -5.987 6.213 1.00 81.88 107 PRO A CA 1
ATOM 853 C C . PRO A 1 107 ? -12.051 -4.530 6.630 1.00 81.88 107 PRO A C 1
ATOM 855 O O . PRO A 1 107 ? -13.060 -4.251 7.277 1.00 81.88 107 PRO A O 1
ATOM 858 N N . HIS A 1 108 ? -11.136 -3.613 6.305 1.00 79.81 108 HIS A N 1
ATOM 859 C CA . HIS A 1 108 ? -11.255 -2.192 6.638 1.00 79.81 108 HIS A CA 1
ATOM 860 C C . HIS A 1 108 ? -11.868 -1.357 5.507 1.00 79.81 108 HIS A C 1
ATOM 862 O O . HIS A 1 108 ? -12.074 -0.157 5.682 1.00 79.81 108 HIS A O 1
ATOM 868 N N . LEU A 1 109 ? -12.182 -1.986 4.374 1.00 81.75 109 LEU A N 1
ATOM 869 C CA . LEU A 1 109 ? -12.573 -1.327 3.141 1.00 81.75 109 LEU A CA 1
ATOM 870 C C . LEU A 1 109 ? -13.883 -0.542 3.268 1.00 81.75 109 LEU A C 1
ATOM 872 O O . LEU A 1 109 ? -14.928 -1.101 3.602 1.00 81.75 109 LEU A O 1
ATOM 876 N N . ALA A 1 110 ? -13.841 0.743 2.904 1.00 84.44 110 ALA A N 1
ATOM 877 C CA . ALA A 1 110 ? -15.047 1.534 2.660 1.00 84.44 110 ALA A CA 1
ATOM 878 C C . ALA A 1 110 ? -15.325 1.695 1.157 1.00 84.44 110 ALA A C 1
ATOM 880 O O . ALA A 1 110 ? -16.472 1.597 0.723 1.00 84.44 110 ALA A O 1
ATOM 881 N N . LYS A 1 111 ? -14.284 1.944 0.352 1.00 90.88 111 LYS A N 1
ATOM 882 C CA . LYS A 1 111 ? -14.371 2.068 -1.111 1.00 90.88 111 LYS A CA 1
ATOM 883 C C . LYS A 1 111 ? -13.029 1.711 -1.741 1.00 90.88 111 LYS A C 1
ATOM 885 O O . LYS A 1 111 ? -11.993 2.024 -1.169 1.00 90.88 111 LYS A O 1
ATOM 890 N N . PHE A 1 112 ? -13.031 1.120 -2.931 1.00 93.38 112 PHE A N 1
ATOM 891 C CA . PHE A 1 112 ? -11.800 0.917 -3.693 1.00 93.38 112 PHE A CA 1
ATOM 892 C C . PHE A 1 112 ? -11.937 1.361 -5.143 1.00 93.38 112 PHE A C 1
ATOM 894 O O . PHE A 1 112 ? -13.044 1.461 -5.677 1.00 93.38 112 PHE A O 1
ATOM 901 N N . PHE A 1 113 ? -10.789 1.576 -5.778 1.00 94.81 113 PHE A N 1
ATOM 902 C CA . PHE A 1 113 ? -10.669 1.794 -7.210 1.00 94.81 113 PHE A CA 1
ATOM 903 C C . PHE A 1 113 ? -9.581 0.890 -7.783 1.00 94.81 113 PHE A C 1
ATOM 905 O O . PHE A 1 113 ? -8.473 0.813 -7.252 1.00 94.81 113 PHE A O 1
ATOM 912 N N . VAL A 1 114 ? -9.903 0.214 -8.887 1.00 94.81 114 VAL A N 1
ATOM 913 C CA . VAL A 1 114 ? -8.916 -0.553 -9.650 1.00 94.81 114 VAL A CA 1
ATOM 914 C C . VAL A 1 114 ? -8.249 0.387 -10.637 1.00 94.81 114 VAL A C 1
ATOM 916 O O . VAL A 1 114 ? -8.902 0.878 -11.560 1.00 94.81 114 VAL A O 1
ATOM 919 N N . LYS A 1 115 ? -6.963 0.662 -10.430 1.00 94.62 115 LYS A N 1
ATOM 920 C CA . LYS A 1 115 ? -6.236 1.656 -11.211 1.00 94.62 115 LYS A CA 1
ATOM 921 C C . LYS A 1 115 ? -4.748 1.360 -11.266 1.00 94.62 115 LYS A C 1
ATOM 923 O O . LYS A 1 115 ? -4.119 1.094 -10.248 1.00 94.62 115 LYS A O 1
ATOM 928 N N . ASP A 1 116 ? -4.198 1.476 -12.469 1.00 94.88 116 ASP A N 1
ATOM 929 C CA . ASP A 1 116 ? -2.759 1.473 -12.698 1.00 94.88 116 ASP A CA 1
ATOM 930 C C . ASP A 1 116 ? -2.217 2.905 -12.594 1.00 94.88 116 ASP A C 1
ATOM 932 O O . ASP A 1 116 ? -2.443 3.740 -13.477 1.00 94.88 116 ASP A O 1
ATOM 936 N N . LEU A 1 117 ? -1.508 3.187 -11.500 1.00 94.06 117 LEU A N 1
ATOM 937 C CA . LEU A 1 117 ? -0.916 4.500 -11.248 1.00 94.06 117 LEU A CA 1
ATOM 938 C C . LEU A 1 117 ? 0.284 4.798 -12.159 1.00 94.06 117 LEU A C 1
ATOM 940 O O . LEU A 1 117 ? 0.630 5.967 -12.313 1.00 94.06 117 LEU A O 1
ATOM 944 N N . ASN A 1 118 ? 0.885 3.789 -12.803 1.00 91.50 118 ASN A N 1
ATOM 945 C CA . ASN A 1 118 ? 1.921 4.023 -13.811 1.00 91.50 118 ASN A CA 1
ATOM 946 C C . ASN A 1 118 ? 1.334 4.648 -15.086 1.00 91.50 118 ASN A C 1
ATOM 948 O O . ASN A 1 118 ? 2.017 5.410 -15.765 1.00 91.50 118 ASN A O 1
ATOM 952 N N . LEU A 1 119 ? 0.079 4.320 -15.419 1.00 93.31 119 LEU A N 1
ATOM 953 C CA . LEU A 1 119 ? -0.611 4.838 -16.606 1.00 93.31 119 LEU A CA 1
ATOM 954 C C . LEU A 1 119 ? -1.400 6.115 -16.308 1.00 93.31 119 LEU A C 1
ATOM 956 O O . LEU A 1 119 ? -1.442 7.027 -17.131 1.00 93.31 119 LEU A O 1
ATOM 960 N N . ASN A 1 120 ? -2.045 6.179 -15.142 1.00 94.25 120 ASN A N 1
ATOM 961 C CA . ASN A 1 120 ? -2.824 7.334 -14.716 1.00 94.25 120 ASN A CA 1
ATOM 962 C C . ASN A 1 120 ? -2.553 7.633 -13.232 1.00 94.25 120 ASN A C 1
ATOM 964 O O . ASN A 1 120 ? -3.179 7.013 -12.375 1.00 94.25 120 ASN A O 1
ATOM 968 N N . PRO A 1 121 ? -1.665 8.587 -12.910 1.00 94.00 121 PRO A N 1
ATOM 969 C CA . PRO A 1 121 ? -1.292 8.899 -11.529 1.00 94.00 121 PRO A CA 1
ATOM 970 C C . PRO A 1 121 ? -2.228 9.906 -10.832 1.00 94.00 121 PRO A C 1
ATOM 972 O O . PRO A 1 121 ? -1.952 10.323 -9.711 1.00 94.00 121 PRO A O 1
ATOM 975 N N . GLU A 1 122 ? -3.305 10.359 -11.480 1.00 93.00 122 GLU A N 1
ATOM 976 C CA . GLU A 1 122 ? -4.231 11.336 -10.889 1.00 93.00 122 GLU A CA 1
ATOM 977 C C . GLU A 1 122 ? -5.204 10.676 -9.893 1.00 93.00 122 GLU A C 1
ATOM 979 O O . GLU A 1 122 ? -5.342 9.462 -9.880 1.00 93.00 122 GLU A O 1
ATOM 984 N N . PHE A 1 123 ? -5.943 11.445 -9.085 1.00 91.69 123 PHE A N 1
ATOM 985 C CA . PHE A 1 123 ? -6.881 10.907 -8.073 1.00 91.69 123 PHE A CA 1
ATOM 986 C C . PHE A 1 123 ? -8.290 11.512 -8.171 1.00 91.69 123 PHE A C 1
ATOM 988 O O . PHE A 1 123 ? -8.948 11.749 -7.162 1.00 91.69 123 PHE A O 1
ATOM 995 N N . LYS A 1 124 ? -8.757 11.803 -9.390 1.00 89.50 124 LYS A N 1
ATOM 996 C CA . LYS A 1 124 ? -10.023 12.520 -9.655 1.00 89.50 124 LYS A CA 1
ATOM 997 C C . LYS A 1 124 ? -11.259 11.836 -9.058 1.00 89.50 124 LYS A C 1
ATOM 999 O O . 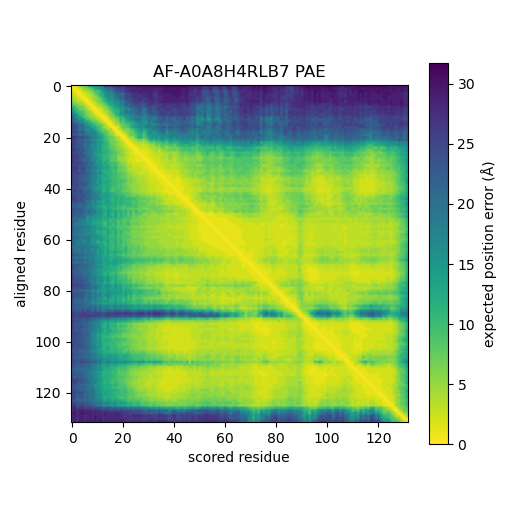LYS A 1 124 ? -12.237 12.500 -8.743 1.00 89.50 124 LYS A O 1
ATOM 1004 N N . GLU A 1 125 ? -11.214 10.520 -8.919 1.00 85.81 125 GLU A N 1
ATOM 1005 C CA . GLU A 1 125 ? -12.265 9.681 -8.346 1.00 85.81 125 GLU A CA 1
ATOM 1006 C C . GLU A 1 125 ? -12.352 9.740 -6.811 1.00 85.81 125 GLU A C 1
ATOM 1008 O O . GLU A 1 125 ? -13.347 9.299 -6.223 1.00 85.81 125 GLU A O 1
ATOM 1013 N N . ILE A 1 126 ? -11.323 10.284 -6.157 1.00 86.50 126 ILE A N 1
ATOM 1014 C CA . ILE A 1 126 ? -11.302 10.507 -4.718 1.00 86.50 126 ILE A CA 1
ATOM 1015 C C . ILE A 1 126 ? -11.830 11.912 -4.458 1.00 86.50 126 ILE A C 1
ATOM 1017 O O . ILE A 1 126 ? -11.138 12.906 -4.667 1.00 86.50 126 ILE A O 1
ATOM 1021 N N . GLU A 1 127 ? -13.064 11.991 -3.970 1.00 74.44 127 GLU A N 1
ATOM 1022 C CA . GLU A 1 127 ? -13.646 13.256 -3.535 1.00 74.44 127 GLU A CA 1
ATOM 1023 C C . GLU A 1 127 ? -12.859 13.806 -2.340 1.00 74.44 127 GLU A C 1
ATOM 1025 O O . GLU A 1 127 ? -12.923 13.292 -1.214 1.00 74.44 127 GLU A O 1
ATOM 1030 N N . THR A 1 128 ? -12.105 14.873 -2.593 1.00 65.56 128 THR A N 1
ATOM 1031 C CA . THR A 1 128 ? -11.585 15.739 -1.545 1.00 65.56 128 THR A CA 1
ATOM 1032 C C . THR A 1 128 ? -12.708 16.689 -1.154 1.00 65.56 128 THR A C 1
ATOM 1034 O O . THR A 1 128 ? -13.160 17.515 -1.946 1.00 65.56 128 THR A O 1
ATOM 1037 N N . GLU A 1 129 ? -13.210 16.567 0.073 1.00 56.28 129 GLU A N 1
ATOM 1038 C CA . GLU A 1 129 ? -14.093 17.603 0.597 1.00 56.28 129 GLU A CA 1
ATOM 1039 C C . GLU A 1 129 ? -13.285 18.900 0.679 1.00 56.28 129 GLU A C 1
ATOM 1041 O O . GLU A 1 129 ? -12.297 18.989 1.417 1.00 56.28 129 GLU A O 1
ATOM 1046 N N . LYS A 1 130 ? -13.700 19.905 -0.101 1.00 46.28 130 LYS A N 1
AT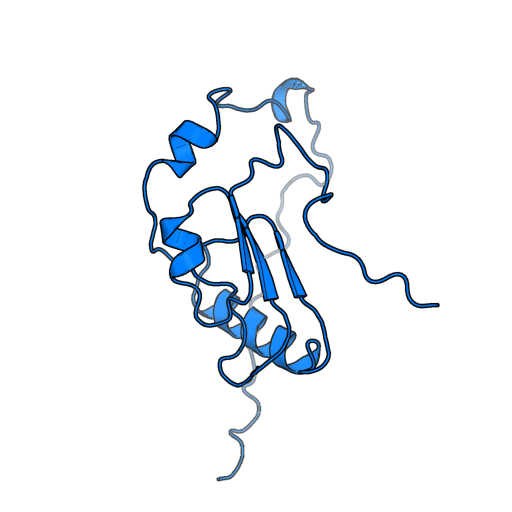OM 1047 C CA . LYS A 1 130 ? -13.287 21.290 0.118 1.00 46.28 130 LYS A CA 1
ATOM 1048 C C . LYS A 1 130 ? -13.744 21.656 1.524 1.00 46.28 130 LYS A C 1
ATOM 1050 O O . LYS A 1 130 ? -14.930 21.882 1.744 1.00 46.28 130 LYS A O 1
ATOM 1055 N N . HIS A 1 131 ? -12.813 21.674 2.467 1.00 47.47 131 HIS A N 1
ATOM 1056 C CA . HIS A 1 131 ? -13.062 22.302 3.752 1.00 47.47 131 HIS A CA 1
ATOM 1057 C C . HIS A 1 131 ? -13.217 23.800 3.465 1.00 47.47 131 HIS A C 1
ATOM 1059 O O . HIS A 1 131 ? -12.295 24.419 2.928 1.00 47.47 131 HIS A O 1
ATOM 1065 N N . GLY A 1 132 ? -14.431 24.309 3.681 1.00 37.25 132 GLY A N 1
ATOM 1066 C CA . GLY A 1 132 ? -14.738 25.739 3.656 1.00 37.25 132 GLY A CA 1
ATOM 1067 C C . GLY A 1 132 ? -14.167 26.462 4.864 1.00 37.25 132 GLY A C 1
ATOM 1068 O O . GLY A 1 132 ? -13.891 25.785 5.881 1.00 37.25 132 GLY A O 1
#

Radius of gyration: 19.6 Å; Cα contacts (8 Å, |Δi|>4): 121; chains: 1; bounding box: 47×40×54 Å